Protein AF-A0A5N7MT71-F1 (afdb_monomer_lite)

Secondary structure (DSSP, 8-state):
---SPPBPGGGS--SS--EEEEE--SSS--S-SEEEEEEEEETTTTEEEEEE--SSS-EEE-GGGEEEEEEPPPPPP-

Foldseek 3Di:
DPPDDFAQPVPDDQPFAKWWFQFDDPPDDPPDSIFIWGWDADPVVRDIWTFTDDPPDTDTHDSVRTPGIGGDDDDPDD

Sequence (78 aa):
MTTGRWLDVSATPRDGSPILLWIQDDEAPPDFPVTVGFWETDTIFEVGFWRVFSAGSPSTYFDQHVRGWRPLPRVPNA

Radius of gyration: 12.99 Å; chains: 1; bounding box: 41×28×34 Å

pLDDT: mean 82.88, std 13.84, range [41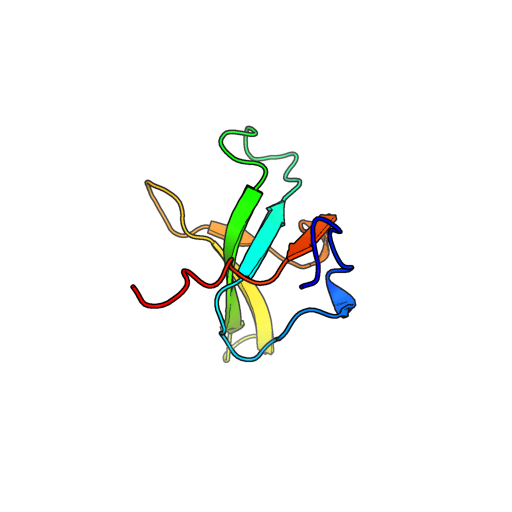.03, 95.94]

Organism: NCBI:txid2108360

Structure (mmCIF, N/CA/C/O backbone):
data_AF-A0A5N7MT71-F1
#
_entry.id   AF-A0A5N7MT71-F1
#
loop_
_atom_site.group_PDB
_atom_site.id
_atom_site.type_symbol
_atom_site.label_atom_id
_atom_site.label_alt_id
_atom_site.label_comp_id
_atom_site.label_asym_id
_atom_site.label_entity_id
_atom_site.label_seq_id
_atom_site.pdbx_PDB_ins_code
_atom_site.Cartn_x
_atom_site.Cartn_y
_atom_site.Cartn_z
_atom_site.occupancy
_atom_site.B_iso_or_equiv
_atom_site.auth_seq_id
_atom_site.auth_comp_id
_atom_site.auth_asym_id
_atom_site.auth_atom_id
_atom_site.pdbx_PDB_model_num
ATOM 1 N N . MET A 1 1 ? -17.342 -7.948 11.403 1.00 41.03 1 MET A N 1
ATOM 2 C CA . MET A 1 1 ? -16.672 -6.646 11.606 1.00 41.03 1 MET A CA 1
ATOM 3 C C . MET A 1 1 ? -15.241 -6.934 12.026 1.00 41.03 1 MET A C 1
ATOM 5 O O . MET A 1 1 ? -15.035 -7.386 13.141 1.00 41.03 1 MET A O 1
ATOM 9 N N . THR A 1 2 ? -14.264 -6.792 11.131 1.00 48.12 2 THR A N 1
ATOM 10 C CA . THR A 1 2 ? -12.853 -7.085 11.443 1.00 48.12 2 THR A CA 1
ATOM 11 C C . THR A 1 2 ? -12.248 -5.859 12.120 1.00 48.12 2 THR A C 1
ATOM 13 O O . THR A 1 2 ? -11.640 -5.000 11.485 1.00 48.12 2 THR A O 1
ATOM 16 N N . THR A 1 3 ? -12.524 -5.699 13.410 1.00 52.22 3 THR A N 1
ATOM 17 C CA . THR A 1 3 ? -12.023 -4.582 14.210 1.00 52.22 3 THR A CA 1
ATOM 18 C C . THR A 1 3 ? -10.524 -4.745 14.468 1.00 52.22 3 THR A C 1
ATOM 20 O O . THR A 1 3 ? -10.106 -5.609 15.230 1.00 52.22 3 THR A O 1
ATOM 23 N N . GLY A 1 4 ? -9.714 -3.889 13.840 1.00 64.56 4 GLY A N 1
ATOM 24 C CA . GLY A 1 4 ? -8.457 -3.395 14.417 1.00 64.56 4 GLY A CA 1
ATOM 25 C C . GLY A 1 4 ? -7.139 -4.076 14.036 1.00 64.56 4 GLY A C 1
ATOM 26 O O . GLY A 1 4 ? -6.099 -3.475 14.285 1.00 64.56 4 GLY A O 1
ATOM 27 N N . ARG A 1 5 ? -7.124 -5.265 13.422 1.00 83.12 5 ARG A N 1
ATOM 28 C CA . ARG A 1 5 ? -5.856 -5.941 13.086 1.00 83.12 5 ARG A CA 1
ATOM 29 C C . ARG A 1 5 ? -5.317 -5.493 11.722 1.00 83.12 5 ARG A C 1
ATOM 31 O O . ARG A 1 5 ? -6.026 -5.586 10.724 1.00 83.12 5 ARG A O 1
ATOM 38 N N . TRP A 1 6 ? -4.065 -5.038 11.695 1.00 89.00 6 TRP A N 1
ATOM 39 C CA . TRP A 1 6 ? -3.283 -4.887 10.465 1.00 89.00 6 TRP A CA 1
ATOM 40 C C . TRP A 1 6 ? -2.973 -6.266 9.877 1.00 89.00 6 TRP A C 1
ATOM 42 O O . TRP A 1 6 ? -2.561 -7.175 10.601 1.00 89.00 6 TRP A O 1
ATOM 52 N N . LEU A 1 7 ? -3.227 -6.425 8.584 1.00 92.06 7 LEU A N 1
ATOM 53 C CA . LEU A 1 7 ? -3.006 -7.656 7.833 1.00 92.06 7 LEU A CA 1
ATOM 54 C C . LEU A 1 7 ? -1.670 -7.589 7.089 1.00 92.06 7 LEU A C 1
ATOM 56 O O . LEU A 1 7 ? -1.181 -6.502 6.786 1.00 92.06 7 LEU A O 1
ATOM 60 N N . ASP A 1 8 ? -1.101 -8.754 6.786 1.00 92.38 8 ASP A N 1
ATOM 61 C CA . ASP A 1 8 ? 0.130 -8.866 6.003 1.00 92.38 8 ASP A CA 1
ATOM 62 C C . ASP A 1 8 ? -0.092 -8.368 4.566 1.00 92.38 8 ASP A C 1
ATOM 64 O O . ASP A 1 8 ? -1.138 -8.643 3.965 1.00 92.38 8 ASP A O 1
ATOM 68 N N . VAL A 1 9 ? 0.879 -7.630 4.016 1.00 92.06 9 VAL A N 1
ATOM 69 C CA . VAL A 1 9 ? 0.781 -7.049 2.669 1.00 92.06 9 VAL A CA 1
ATOM 70 C C . VAL A 1 9 ? 0.623 -8.121 1.584 1.00 92.06 9 VAL A C 1
ATOM 72 O O . VAL A 1 9 ? -0.049 -7.879 0.585 1.00 92.06 9 VAL A O 1
ATOM 75 N N . SER A 1 10 ? 1.123 -9.342 1.797 1.00 91.50 10 SER A N 1
ATOM 76 C CA . SER A 1 10 ? 0.940 -10.471 0.869 1.00 91.50 10 SER A CA 1
ATOM 77 C C . SER A 1 10 ? -0.531 -10.842 0.630 1.00 91.50 10 SER A C 1
ATOM 79 O O . SER A 1 10 ? -0.862 -11.385 -0.420 1.00 91.50 10 SER A O 1
ATOM 81 N N . ALA A 1 11 ? -1.426 -10.512 1.567 1.00 91.50 11 ALA A N 1
ATOM 82 C CA . ALA A 1 11 ? -2.861 -10.785 1.474 1.00 91.50 11 ALA A CA 1
ATOM 83 C C . ALA A 1 11 ? -3.685 -9.602 0.929 1.00 91.50 11 ALA A C 1
ATOM 85 O O . ALA A 1 11 ? -4.916 -9.648 0.955 1.00 91.50 11 ALA A O 1
ATOM 86 N N . THR A 1 12 ? -3.038 -8.517 0.502 1.00 92.25 12 THR A N 1
ATOM 87 C CA . THR A 1 12 ? -3.734 -7.335 -0.028 1.00 92.25 12 THR A CA 1
ATOM 88 C C . THR A 1 12 ? -4.419 -7.605 -1.368 1.00 92.25 12 THR A C 1
ATOM 90 O O . THR A 1 12 ? -3.891 -8.349 -2.200 1.00 92.25 12 THR A O 1
ATOM 93 N N . PRO A 1 13 ? -5.562 -6.948 -1.635 1.00 92.62 13 PRO A N 1
ATOM 94 C CA . PRO A 1 13 ? -6.134 -6.925 -2.972 1.00 92.62 13 PRO A CA 1
ATOM 95 C C . PRO A 1 13 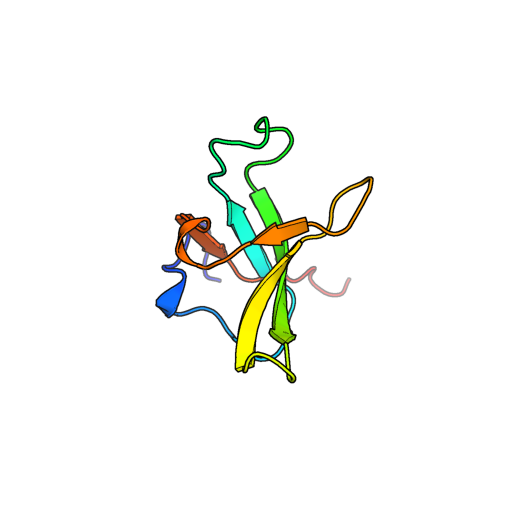? -5.230 -6.125 -3.925 1.00 92.62 13 PRO A C 1
ATOM 97 O O . PRO A 1 13 ? -4.786 -5.024 -3.603 1.00 92.62 13 PRO A O 1
ATOM 100 N N . ARG A 1 14 ? -4.967 -6.686 -5.110 1.00 94.19 14 ARG A N 1
ATOM 101 C CA . ARG A 1 14 ? -4.161 -6.079 -6.192 1.00 94.19 14 ARG A CA 1
ATOM 102 C C . ARG A 1 14 ? -5.027 -5.634 -7.373 1.00 94.19 14 ARG A C 1
ATOM 104 O O . ARG A 1 14 ? -4.591 -5.638 -8.516 1.00 94.19 14 ARG A O 1
ATOM 111 N N . ASP A 1 15 ? -6.280 -5.297 -7.087 1.00 93.81 15 ASP A N 1
ATOM 112 C CA . ASP A 1 15 ? -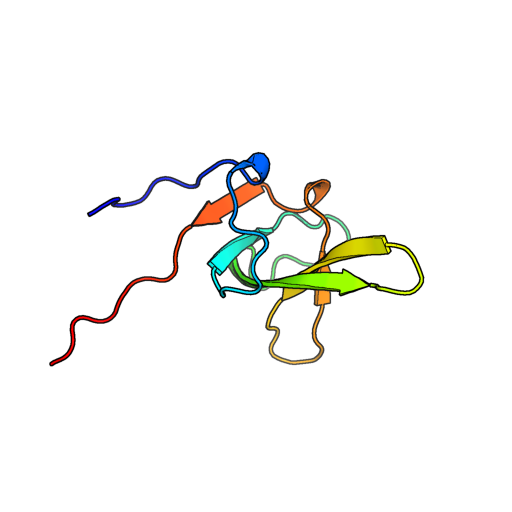7.332 -4.995 -8.063 1.00 93.81 15 ASP A CA 1
ATOM 113 C C . ASP A 1 15 ? -7.581 -3.485 -8.245 1.00 93.81 15 ASP A C 1
ATOM 115 O O . ASP A 1 15 ? -8.559 -3.086 -8.872 1.00 93.81 15 ASP A O 1
ATOM 119 N N . GLY A 1 16 ? -6.713 -2.638 -7.681 1.00 92.25 16 GLY A N 1
ATOM 120 C CA . GLY A 1 16 ? -6.864 -1.181 -7.696 1.00 92.25 16 GLY A CA 1
ATOM 121 C C . GLY A 1 16 ? -7.839 -0.634 -6.646 1.00 92.25 16 GLY A C 1
ATOM 122 O O . GLY A 1 16 ? -8.031 0.580 -6.573 1.00 92.25 16 GLY A O 1
ATOM 123 N N . SER A 1 17 ? -8.434 -1.483 -5.800 1.00 92.88 17 SER A N 1
ATOM 124 C CA . SER A 1 17 ? -9.282 -1.022 -4.697 1.00 92.88 17 SER A CA 1
ATOM 125 C C . SER A 1 17 ? -8.471 -0.228 -3.666 1.00 92.88 17 SER A C 1
ATOM 127 O O . SER A 1 17 ? -7.391 -0.670 -3.261 1.00 92.88 17 SER A O 1
ATOM 129 N N . PRO A 1 18 ? -8.985 0.915 -3.174 1.00 92.88 18 PRO A N 1
ATOM 130 C CA . PRO A 1 18 ? -8.277 1.702 -2.178 1.00 92.88 18 PRO A CA 1
ATOM 131 C C . PRO A 1 18 ? -8.325 1.036 -0.796 1.00 92.88 18 PRO A C 1
ATOM 133 O O . PRO A 1 18 ? -9.371 0.561 -0.337 1.00 92.88 18 PRO A O 1
ATOM 136 N N . ILE A 1 19 ? -7.184 1.037 -0.110 1.00 93.00 19 ILE A N 1
ATOM 137 C CA . ILE A 1 19 ? -6.989 0.448 1.218 1.00 93.00 19 ILE A CA 1
ATOM 138 C C . ILE A 1 19 ? -6.179 1.382 2.119 1.00 93.00 19 ILE A C 1
ATOM 140 O O . ILE A 1 19 ? -5.523 2.309 1.649 1.00 93.00 19 ILE A O 1
ATOM 144 N N . LEU A 1 20 ? -6.216 1.129 3.427 1.00 92.31 20 LEU A N 1
ATOM 145 C CA . LEU A 1 20 ? -5.289 1.745 4.372 1.00 92.31 20 LEU A CA 1
ATOM 146 C C . LEU A 1 20 ? -3.980 0.960 4.373 1.00 92.31 20 LEU A C 1
ATOM 148 O O . LEU A 1 20 ? -3.994 -0.259 4.550 1.00 92.31 20 LEU A O 1
ATOM 152 N N . LEU A 1 21 ? -2.868 1.668 4.249 1.00 91.75 21 LEU A N 1
ATOM 153 C CA . LEU A 1 21 ? -1.514 1.138 4.309 1.00 91.75 21 LEU A CA 1
ATOM 154 C C . LEU A 1 21 ? -0.800 1.722 5.522 1.00 91.75 21 LEU A C 1
ATOM 156 O O . LEU A 1 21 ? -0.887 2.924 5.768 1.00 91.75 21 LEU A O 1
ATOM 160 N N . TRP A 1 22 ? -0.086 0.871 6.254 1.00 90.44 22 TRP A N 1
ATOM 161 C CA . TRP A 1 22 ? 0.930 1.294 7.206 1.00 90.44 22 TRP A CA 1
ATOM 162 C C . TRP A 1 22 ? 2.292 1.235 6.517 1.00 90.44 22 TRP A C 1
ATOM 164 O O . TRP A 1 22 ? 2.809 0.149 6.252 1.00 90.44 22 TRP A O 1
ATOM 174 N N . ILE A 1 23 ? 2.848 2.402 6.215 1.00 87.69 23 ILE A N 1
ATOM 175 C CA . ILE A 1 23 ? 4.133 2.576 5.548 1.00 87.69 23 ILE A CA 1
ATOM 176 C C . ILE A 1 23 ? 5.231 2.787 6.590 1.00 87.69 23 ILE A C 1
ATOM 178 O O . ILE A 1 23 ? 5.066 3.548 7.547 1.00 87.69 23 ILE A O 1
ATOM 182 N N . GLN A 1 24 ? 6.355 2.109 6.386 1.00 83.31 24 GLN A N 1
ATOM 183 C CA . GLN A 1 24 ? 7.633 2.490 6.962 1.00 83.31 24 GLN A CA 1
ATOM 184 C C . GLN A 1 24 ? 8.565 2.848 5.810 1.00 83.31 24 GLN A C 1
ATOM 186 O O . GLN A 1 24 ? 8.939 1.985 5.018 1.00 83.31 24 GLN A O 1
ATOM 191 N N . ASP A 1 25 ? 8.922 4.122 5.750 1.00 73.38 25 ASP A N 1
ATOM 192 C CA . ASP A 1 25 ? 9.929 4.654 4.847 1.00 73.38 25 ASP A CA 1
ATOM 193 C C . ASP A 1 25 ? 10.999 5.328 5.709 1.00 73.38 25 ASP A C 1
ATOM 195 O O . ASP A 1 25 ? 10.674 6.159 6.556 1.00 73.38 25 ASP A O 1
ATOM 199 N N . ASP A 1 26 ? 12.249 4.901 5.549 1.00 66.81 26 ASP A N 1
ATOM 200 C CA . ASP A 1 26 ? 13.383 5.455 6.291 1.00 66.81 26 ASP A CA 1
ATOM 201 C C . ASP A 1 26 ? 13.925 6.737 5.612 1.00 66.81 26 ASP A C 1
ATOM 203 O O . ASP A 1 26 ? 14.646 7.508 6.249 1.00 66.81 26 ASP A O 1
ATOM 207 N N . GLU A 1 27 ? 13.572 6.988 4.342 1.00 65.94 27 GLU A N 1
ATOM 208 C CA . GLU A 1 27 ? 13.997 8.157 3.555 1.00 65.94 27 GLU A CA 1
ATOM 209 C C . GLU A 1 27 ? 12.985 9.317 3.610 1.00 65.94 27 GLU A C 1
ATOM 211 O O . GLU A 1 27 ? 13.370 10.479 3.445 1.00 65.94 27 GLU A O 1
ATOM 216 N N . ALA A 1 28 ? 11.707 9.035 3.888 1.00 60.97 28 ALA A N 1
ATOM 217 C CA . ALA A 1 28 ? 10.664 10.044 4.064 1.00 60.97 28 ALA A CA 1
ATOM 218 C C . ALA A 1 28 ? 10.334 10.258 5.559 1.00 60.97 28 ALA A C 1
ATOM 220 O O . ALA A 1 28 ? 10.013 9.295 6.260 1.00 60.97 28 ALA A O 1
ATOM 221 N N . PRO A 1 29 ? 10.364 11.504 6.082 1.00 54.72 29 PRO A N 1
ATOM 222 C CA . PRO A 1 29 ? 9.932 11.783 7.449 1.00 54.72 29 PRO A CA 1
ATOM 223 C C . PRO A 1 29 ? 8.497 11.270 7.690 1.00 54.72 29 PRO A C 1
ATOM 225 O O . PRO A 1 29 ? 7.671 11.321 6.774 1.00 54.72 29 PRO A O 1
ATOM 228 N N . PRO A 1 30 ? 8.161 10.795 8.905 1.00 53.09 30 PRO A N 1
ATOM 229 C CA . PRO A 1 30 ? 6.897 10.126 9.193 1.00 53.09 30 PRO A CA 1
ATOM 230 C C . PRO A 1 30 ? 5.759 11.141 9.344 1.00 53.09 30 PRO A C 1
ATOM 232 O O . PRO A 1 30 ? 5.179 11.268 10.420 1.00 53.09 30 PRO A O 1
ATOM 235 N N . ASP A 1 31 ? 5.426 11.877 8.286 1.00 56.44 31 ASP A N 1
ATOM 236 C CA . ASP A 1 31 ? 4.291 12.798 8.336 1.00 56.44 31 ASP A CA 1
ATOM 237 C C . ASP A 1 31 ? 2.985 12.007 8.507 1.00 56.44 31 ASP A C 1
ATOM 239 O O . ASP A 1 31 ? 2.119 12.406 9.283 1.00 56.44 31 ASP A O 1
ATOM 243 N N . PHE A 1 32 ? 2.874 10.826 7.878 1.00 61.62 32 PHE A N 1
ATOM 244 C CA . PHE A 1 32 ? 1.742 9.912 8.062 1.00 61.62 32 PHE A CA 1
ATOM 245 C C . PHE A 1 32 ? 2.160 8.444 7.858 1.00 61.62 32 PHE A C 1
ATOM 247 O O . PHE A 1 32 ? 2.119 7.955 6.729 1.00 61.62 32 PHE A O 1
ATOM 254 N N . PRO A 1 33 ? 2.501 7.679 8.917 1.00 71.69 33 PRO A N 1
ATOM 255 C CA . PRO A 1 33 ? 2.792 6.252 8.766 1.00 71.69 33 PRO A CA 1
ATOM 256 C C . PRO A 1 33 ? 1.562 5.466 8.296 1.00 71.69 33 PRO A C 1
ATOM 258 O O . PRO A 1 33 ? 1.705 4.363 7.795 1.00 71.69 33 PRO A O 1
ATOM 261 N N . VAL A 1 34 ? 0.348 6.010 8.437 1.00 85.38 34 VAL A N 1
ATOM 262 C CA . VAL A 1 34 ? -0.888 5.403 7.937 1.00 85.38 34 VAL A CA 1
ATOM 263 C C . VAL A 1 34 ? -1.524 6.304 6.891 1.00 85.38 34 VAL A C 1
ATOM 265 O O . VAL A 1 34 ? -1.832 7.459 7.175 1.00 85.38 34 VAL A O 1
ATOM 268 N N . THR A 1 35 ? -1.772 5.760 5.705 1.00 88.50 35 THR A N 1
ATOM 269 C CA . THR A 1 35 ? -2.304 6.508 4.561 1.00 88.50 35 THR A CA 1
ATOM 270 C C . THR A 1 35 ? -3.212 5.639 3.690 1.00 88.50 35 THR A C 1
ATOM 272 O O . THR A 1 35 ? -3.281 4.423 3.872 1.00 88.50 35 THR A O 1
ATOM 275 N N . VAL A 1 36 ? -3.940 6.256 2.759 1.00 90.56 36 VAL A N 1
ATOM 276 C CA . VAL A 1 36 ? -4.722 5.542 1.745 1.00 90.56 36 VAL A CA 1
ATOM 277 C C . VAL A 1 36 ? -3.851 5.329 0.515 1.00 90.56 36 VAL A C 1
ATOM 279 O O . VAL A 1 36 ? -3.210 6.262 0.029 1.00 90.56 36 VAL A O 1
ATOM 282 N N . GLY A 1 37 ? -3.865 4.115 -0.020 1.00 92.44 37 GLY A N 1
ATOM 283 C CA . GLY A 1 37 ? -3.239 3.812 -1.298 1.00 92.44 37 GLY A CA 1
ATOM 284 C C . GLY A 1 37 ? -4.020 2.775 -2.085 1.00 92.44 37 GLY A C 1
ATOM 285 O O . GLY A 1 37 ? -4.949 2.148 -1.571 1.00 92.44 37 GLY A O 1
ATOM 286 N N . PHE A 1 38 ? -3.641 2.617 -3.344 1.00 94.56 38 PHE A N 1
ATOM 287 C CA . PHE A 1 38 ? -4.199 1.621 -4.246 1.00 94.56 38 PHE A CA 1
ATOM 288 C C . PHE A 1 38 ? -3.090 1.006 -5.098 1.00 94.56 38 PHE A C 1
ATOM 290 O O . PHE A 1 38 ? -2.031 1.606 -5.291 1.00 94.56 38 PHE A O 1
ATOM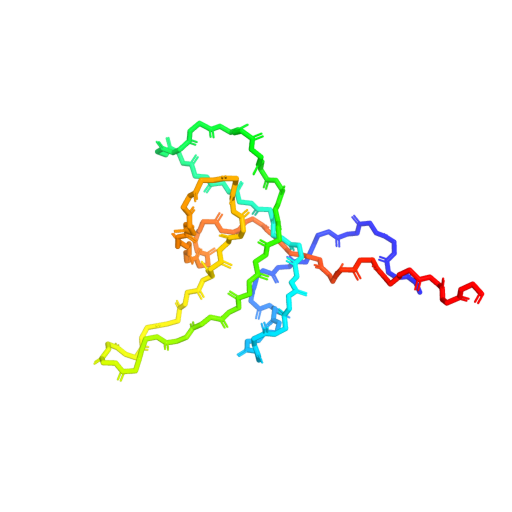 297 N N . TRP A 1 39 ? -3.316 -0.225 -5.546 1.00 95.94 39 TRP A N 1
ATOM 298 C CA . TRP A 1 39 ? -2.348 -0.954 -6.355 1.00 95.94 39 TRP A CA 1
ATOM 299 C C . TRP A 1 39 ? -2.410 -0.497 -7.812 1.00 95.94 39 TRP A C 1
ATOM 301 O O . TRP A 1 39 ? -3.485 -0.481 -8.411 1.00 95.94 39 TRP A O 1
ATOM 311 N N . GLU A 1 40 ? -1.256 -0.175 -8.382 1.00 95.50 40 GLU A N 1
ATOM 312 C CA . GLU A 1 40 ? -1.059 0.049 -9.811 1.00 95.50 40 GLU A CA 1
ATOM 313 C C . GLU A 1 40 ? -0.003 -0.929 -10.341 1.00 95.50 40 GLU A C 1
ATOM 315 O O . GLU A 1 40 ? 0.783 -1.516 -9.596 1.00 95.50 40 GLU A O 1
ATOM 320 N N . THR A 1 41 ? -0.001 -1.142 -11.653 1.00 95.38 41 THR A N 1
ATOM 321 C CA . THR A 1 41 ? 1.030 -1.921 -12.342 1.00 95.38 41 THR A CA 1
ATOM 322 C C . THR A 1 41 ? 1.543 -1.102 -13.509 1.00 95.38 41 THR A C 1
ATOM 324 O O . THR A 1 41 ? 0.768 -0.685 -14.371 1.00 95.38 41 THR A O 1
ATOM 327 N N . ASP A 1 42 ? 2.850 -0.867 -13.523 1.00 91.50 42 ASP A N 1
ATOM 328 C CA . ASP A 1 42 ? 3.523 -0.308 -14.681 1.00 91.50 42 ASP A CA 1
ATOM 329 C C . ASP A 1 42 ? 3.527 -1.363 -15.791 1.00 91.50 42 ASP A C 1
ATOM 331 O O . ASP A 1 42 ? 4.063 -2.456 -15.623 1.00 91.50 42 ASP A O 1
ATOM 335 N N . THR A 1 43 ? 2.904 -1.053 -16.925 1.00 90.88 43 THR A N 1
ATOM 336 C CA . THR A 1 43 ? 2.787 -1.995 -18.051 1.00 90.88 43 THR A CA 1
ATOM 337 C C . THR A 1 43 ? 4.060 -2.111 -18.887 1.00 90.88 43 THR A C 1
ATOM 339 O O . THR A 1 43 ? 4.204 -3.073 -19.633 1.00 90.88 43 THR A O 1
ATOM 342 N N . ILE A 1 44 ? 4.981 -1.152 -18.774 1.00 92.00 44 ILE A N 1
ATOM 343 C CA . ILE A 1 44 ? 6.256 -1.138 -19.497 1.00 92.00 44 ILE A CA 1
ATOM 344 C C . ILE A 1 44 ? 7.267 -2.027 -18.774 1.00 92.00 44 ILE A C 1
ATOM 346 O O . ILE A 1 44 ? 8.002 -2.774 -19.417 1.00 92.00 44 ILE A O 1
ATOM 350 N N . PHE A 1 45 ? 7.300 -1.948 -17.443 1.00 89.81 45 PHE A N 1
ATOM 351 C CA . PHE A 1 45 ? 8.249 -2.697 -16.618 1.00 89.81 45 PHE A CA 1
ATOM 352 C C . PHE A 1 45 ? 7.639 -3.937 -15.951 1.00 89.81 45 PHE A C 1
ATOM 354 O O . PHE A 1 45 ? 8.369 -4.695 -15.319 1.00 89.81 45 PHE A O 1
ATOM 361 N N . GLU A 1 46 ? 6.324 -4.139 -16.075 1.00 90.19 46 GLU A N 1
ATOM 362 C CA . GLU A 1 46 ? 5.551 -5.195 -15.398 1.00 90.19 46 GLU A CA 1
ATOM 363 C C . GLU A 1 46 ? 5.745 -5.199 -13.869 1.00 90.19 46 GLU A C 1
ATOM 365 O O . GLU A 1 46 ? 5.632 -6.226 -13.198 1.00 90.19 46 GLU A O 1
ATOM 370 N N . VAL A 1 47 ? 6.026 -4.024 -13.297 1.00 92.00 47 VAL A N 1
ATOM 371 C CA . VAL A 1 47 ? 6.249 -3.850 -11.860 1.00 92.00 47 VAL A CA 1
ATOM 372 C C . VAL A 1 47 ? 4.996 -3.284 -11.211 1.00 92.00 47 VAL A C 1
ATOM 374 O O . VAL A 1 47 ? 4.472 -2.247 -11.617 1.00 92.00 47 VAL A O 1
ATOM 377 N N . 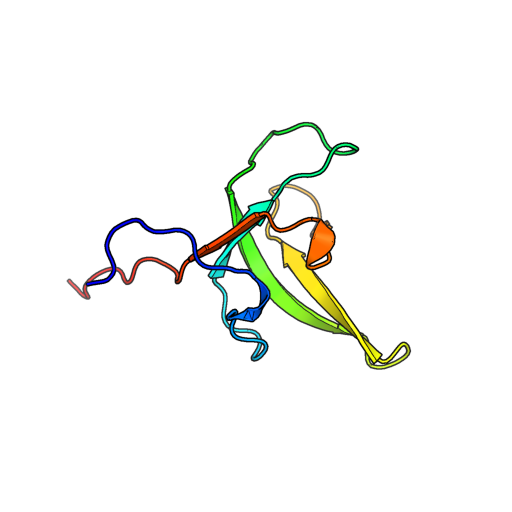GLY A 1 48 ? 4.536 -3.953 -10.159 1.00 93.38 48 GLY A N 1
ATOM 378 C CA . GLY A 1 48 ? 3.433 -3.482 -9.339 1.00 93.38 48 GLY A CA 1
ATOM 379 C C . GLY A 1 48 ? 3.892 -2.628 -8.160 1.00 93.38 48 GLY A C 1
ATOM 380 O O . GLY A 1 48 ? 4.916 -2.911 -7.534 1.00 93.38 48 GLY A O 1
ATOM 381 N N . PHE A 1 49 ? 3.126 -1.587 -7.851 1.00 94.56 49 PHE A N 1
ATOM 382 C CA . PHE A 1 49 ? 3.421 -0.671 -6.759 1.00 94.56 49 PHE A CA 1
ATOM 383 C C . PHE A 1 49 ? 2.152 -0.081 -6.142 1.00 94.56 49 PHE A C 1
ATOM 385 O O . PHE A 1 49 ? 1.079 -0.038 -6.739 1.00 94.56 49 PHE A O 1
ATOM 392 N N . TRP A 1 50 ? 2.288 0.400 -4.914 1.00 93.69 50 TRP A N 1
ATOM 393 C CA . TRP A 1 50 ? 1.282 1.171 -4.207 1.00 93.69 50 TRP A CA 1
ATOM 394 C C . TRP A 1 50 ? 1.416 2.640 -4.555 1.00 93.69 50 TRP A C 1
ATOM 396 O O . TRP A 1 50 ? 2.431 3.268 -4.248 1.00 93.69 50 TRP A O 1
ATOM 406 N N . ARG A 1 51 ? 0.363 3.207 -5.133 1.00 92.94 51 ARG A N 1
ATOM 407 C CA . ARG A 1 51 ? 0.224 4.651 -5.266 1.00 92.94 51 ARG A CA 1
ATOM 408 C C . ARG A 1 51 ? -0.524 5.189 -4.057 1.00 92.94 51 ARG A C 1
ATOM 410 O O . ARG A 1 51 ? -1.646 4.773 -3.772 1.00 92.94 51 ARG A O 1
ATOM 417 N N . VAL A 1 52 ? 0.114 6.097 -3.331 1.00 89.31 52 VAL A N 1
ATOM 418 C CA . VAL A 1 52 ? -0.393 6.648 -2.072 1.00 89.31 52 VAL A CA 1
ATOM 419 C C . VAL A 1 52 ? -0.900 8.073 -2.267 1.00 89.31 52 VAL A C 1
ATOM 421 O O . VAL A 1 52 ? -0.264 8.890 -2.936 1.00 89.31 52 VAL A O 1
ATOM 424 N N . PHE A 1 53 ? -2.033 8.384 -1.634 1.00 79.88 53 PHE A N 1
ATOM 425 C CA . PHE A 1 53 ? -2.545 9.746 -1.541 1.00 79.88 53 PHE A CA 1
ATOM 426 C C . PHE A 1 53 ? -1.716 10.543 -0.527 1.00 79.88 53 PHE A C 1
ATOM 428 O O . PHE A 1 53 ? -1.674 10.209 0.657 1.00 79.88 53 PHE A O 1
ATOM 435 N N . SER A 1 54 ? -1.072 11.614 -0.985 1.00 71.31 54 SER A N 1
ATOM 436 C CA . SER A 1 54 ? -0.405 12.596 -0.127 1.00 71.31 54 SER A CA 1
ATOM 437 C C . SER A 1 54 ? -0.916 13.999 -0.465 1.00 71.31 54 SER A C 1
ATOM 439 O O . SER A 1 54 ? -1.448 14.225 -1.552 1.00 71.31 54 SER A O 1
ATOM 441 N N . ALA A 1 55 ? -0.768 14.947 0.463 1.00 64.62 55 ALA A N 1
ATOM 442 C CA . ALA A 1 55 ? -1.234 16.323 0.279 1.00 64.62 55 ALA A CA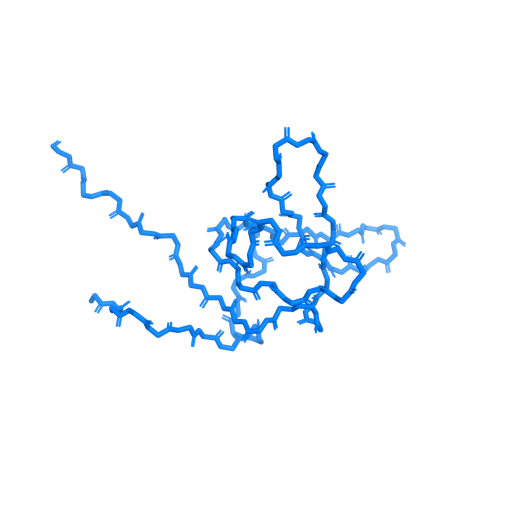 1
ATOM 443 C C . ALA A 1 55 ? -0.489 17.095 -0.833 1.00 64.62 55 ALA A C 1
ATOM 445 O O . ALA A 1 55 ? -0.944 18.165 -1.229 1.00 64.62 55 ALA A O 1
ATOM 446 N N . GLY A 1 56 ? 0.644 16.576 -1.321 1.00 69.50 56 GLY A N 1
ATOM 447 C CA . GLY A 1 56 ? 1.455 17.208 -2.363 1.00 69.50 56 GLY A CA 1
ATOM 448 C C . GLY A 1 56 ? 1.425 16.426 -3.672 1.00 69.50 56 GLY A C 1
ATOM 449 O O . GLY A 1 56 ? 0.633 16.715 -4.566 1.00 69.50 56 GLY A O 1
ATOM 450 N N . SER A 1 57 ? 2.304 15.432 -3.774 1.00 70.31 57 SER A N 1
ATOM 451 C CA . SER A 1 57 ? 2.466 14.593 -4.964 1.00 70.31 57 SER A CA 1
ATOM 452 C C . SER A 1 57 ? 2.157 13.134 -4.635 1.00 70.31 57 SER A C 1
ATOM 454 O O . SER A 1 57 ? 2.464 12.687 -3.528 1.00 70.31 57 SER A O 1
ATOM 456 N N . PRO A 1 58 ? 1.573 12.362 -5.564 1.00 75.56 58 PRO A N 1
ATOM 457 C CA . PRO A 1 58 ? 1.413 10.930 -5.362 1.00 75.56 58 PRO A CA 1
ATOM 458 C C . PRO A 1 58 ? 2.788 10.286 -5.155 1.00 75.56 58 PRO A C 1
ATOM 460 O O . PRO A 1 58 ? 3.687 10.462 -5.976 1.00 75.56 58 PRO A O 1
ATOM 463 N N . SER A 1 59 ? 2.931 9.557 -4.051 1.00 85.62 59 SER A N 1
ATOM 464 C CA . SER A 1 59 ? 4.141 8.799 -3.730 1.00 85.62 59 SER A CA 1
ATOM 465 C C . SER A 1 59 ? 3.956 7.339 -4.123 1.00 85.62 59 SER A C 1
ATOM 467 O O . SER A 1 59 ? 2.849 6.799 -4.030 1.00 85.62 59 SER A O 1
ATOM 469 N N . THR A 1 60 ? 5.051 6.707 -4.531 1.00 89.56 60 THR A N 1
ATOM 470 C CA . THR A 1 60 ? 5.083 5.305 -4.947 1.00 89.56 60 THR A CA 1
ATOM 471 C C . THR A 1 60 ? 5.809 4.467 -3.905 1.00 89.56 60 THR A C 1
ATOM 473 O O . THR A 1 60 ? 6.932 4.790 -3.530 1.00 89.56 60 THR A O 1
ATOM 476 N N . TYR A 1 61 ? 5.191 3.369 -3.472 1.00 90.38 61 TYR A N 1
ATOM 477 C CA . TYR A 1 61 ? 5.763 2.436 -2.503 1.00 90.38 61 TYR A CA 1
ATOM 478 C C . TYR A 1 61 ? 5.663 0.991 -2.989 1.00 90.38 61 TYR A C 1
ATOM 480 O O . TYR A 1 61 ? 4.713 0.614 -3.665 1.00 90.38 61 TYR A O 1
ATOM 488 N N . PHE A 1 62 ? 6.616 0.152 -2.599 1.00 91.81 62 PHE A N 1
ATOM 489 C CA . PHE A 1 62 ? 6.587 -1.287 -2.852 1.00 91.81 62 PHE A CA 1
ATOM 490 C C . PHE A 1 62 ? 6.228 -2.035 -1.571 1.00 91.81 62 PHE A C 1
ATOM 492 O O . PHE A 1 62 ? 6.270 -1.466 -0.482 1.00 91.81 62 PHE A O 1
ATOM 499 N N . ASP A 1 63 ? 5.908 -3.323 -1.683 1.00 93.06 63 ASP A N 1
ATOM 500 C CA . ASP A 1 63 ? 5.510 -4.152 -0.537 1.00 93.06 63 ASP A CA 1
ATOM 501 C C . ASP A 1 63 ? 6.518 -4.130 0.615 1.00 93.06 63 ASP A C 1
ATOM 503 O O . ASP A 1 63 ? 6.122 -4.135 1.775 1.00 93.06 63 ASP A O 1
ATOM 507 N N . GLN A 1 64 ? 7.814 -4.032 0.311 1.00 90.88 64 GLN A N 1
ATOM 508 C CA . GLN A 1 64 ? 8.876 -3.941 1.316 1.00 90.88 64 GLN A CA 1
ATOM 509 C C . GLN A 1 64 ? 8.773 -2.693 2.215 1.00 90.88 64 GLN A C 1
ATOM 511 O O . GLN A 1 64 ? 9.270 -2.710 3.338 1.00 90.88 64 GLN A O 1
ATOM 516 N N . HIS A 1 65 ? 8.109 -1.633 1.740 1.00 89.88 65 HIS A N 1
ATOM 517 C CA . HIS A 1 65 ? 7.843 -0.412 2.505 1.00 89.88 65 HIS A CA 1
ATOM 518 C C . HIS A 1 65 ? 6.545 -0.518 3.327 1.00 89.88 65 HIS A C 1
ATOM 520 O O . HIS A 1 65 ? 6.256 0.349 4.149 1.00 89.88 65 HIS A O 1
ATOM 526 N N . VAL A 1 66 ? 5.734 -1.563 3.127 1.00 90.69 66 VAL A N 1
ATOM 527 C CA . VAL A 1 66 ? 4.432 -1.738 3.781 1.00 90.69 66 VAL A CA 1
ATOM 528 C C . VAL A 1 66 ? 4.564 -2.707 4.955 1.00 90.69 66 VAL A C 1
ATOM 530 O O . VAL A 1 66 ? 4.863 -3.887 4.795 1.00 90.69 66 VAL A O 1
ATOM 533 N N . ARG A 1 67 ? 4.273 -2.228 6.166 1.00 90.50 67 ARG A N 1
ATOM 534 C CA . ARG A 1 67 ? 4.244 -3.051 7.389 1.00 90.50 67 ARG A CA 1
ATOM 535 C C . ARG A 1 67 ? 2.919 -3.764 7.606 1.00 90.50 67 ARG A C 1
ATOM 537 O O . ARG A 1 67 ? 2.866 -4.768 8.311 1.00 90.50 67 ARG A O 1
ATOM 544 N N . GLY A 1 68 ? 1.852 -3.257 7.004 1.00 92.25 68 GLY A N 1
ATOM 545 C CA . GLY A 1 68 ? 0.568 -3.933 6.983 1.00 92.25 68 GLY A CA 1
ATOM 546 C C . GLY A 1 68 ? -0.507 -3.110 6.299 1.00 92.25 68 GLY A C 1
ATOM 547 O O . GLY A 1 68 ? -0.310 -1.942 5.967 1.00 92.25 68 GLY A O 1
ATOM 548 N N . TRP A 1 69 ? -1.671 -3.722 6.114 1.00 93.62 69 TRP A N 1
ATOM 549 C CA . TRP A 1 69 ? -2.813 -3.071 5.484 1.00 93.62 69 TRP A CA 1
ATOM 550 C C . TRP A 1 69 ? -4.131 -3.347 6.201 1.00 93.62 69 TRP A C 1
ATOM 552 O O . TRP A 1 69 ? -4.251 -4.278 7.005 1.00 93.62 69 TRP A O 1
ATOM 562 N N . ARG A 1 70 ? -5.140 -2.531 5.892 1.00 93.00 70 ARG A N 1
ATOM 563 C CA . ARG A 1 70 ? -6.527 -2.720 6.324 1.00 93.00 70 ARG A CA 1
ATOM 564 C C . ARG A 1 70 ? -7.506 -2.275 5.237 1.00 93.00 70 ARG A C 1
ATOM 566 O O . ARG A 1 70 ? -7.217 -1.322 4.516 1.00 93.00 70 ARG A O 1
ATOM 573 N N . PRO A 1 71 ? -8.698 -2.889 5.150 1.00 91.88 71 PRO A N 1
ATOM 574 C CA . PRO A 1 71 ? -9.758 -2.348 4.312 1.00 91.88 71 PRO A CA 1
ATOM 575 C C . PRO A 1 71 ? -10.172 -0.961 4.816 1.00 91.88 71 PRO A C 1
ATOM 577 O O . PRO A 1 71 ? -10.137 -0.696 6.026 1.00 91.88 71 PRO A O 1
ATOM 580 N N . LEU A 1 72 ? -10.609 -0.096 3.898 1.00 88.81 72 LEU A N 1
ATOM 581 C CA . LEU A 1 72 ? -11.209 1.177 4.281 1.00 88.81 72 LEU A CA 1
ATOM 582 C C . LEU A 1 72 ? -12.437 0.940 5.176 1.00 88.81 72 LEU A C 1
ATOM 584 O O . LEU A 1 72 ? -13.244 0.043 4.893 1.00 88.81 72 LEU A O 1
ATOM 588 N N . PRO A 1 73 ? -12.609 1.725 6.254 1.00 83.75 73 PRO A N 1
ATOM 589 C CA . PRO A 1 73 ? -13.835 1.700 7.033 1.00 83.75 73 PRO A CA 1
ATOM 590 C C . PRO A 1 73 ? -15.019 2.004 6.117 1.00 83.75 73 PRO A C 1
ATOM 592 O O . PRO A 1 73 ? -15.058 3.040 5.457 1.00 83.75 73 PRO A O 1
ATOM 595 N N . ARG A 1 74 ? -15.998 1.099 6.072 1.00 79.56 74 ARG A N 1
ATOM 596 C CA . ARG A 1 74 ? -17.270 1.394 5.415 1.00 79.56 74 ARG A CA 1
ATOM 597 C C . ARG A 1 74 ? -18.013 2.382 6.302 1.00 79.56 74 ARG A C 1
ATOM 599 O O . ARG A 1 74 ? -18.294 2.055 7.454 1.00 79.56 74 ARG A O 1
ATOM 606 N N . VAL A 1 75 ? -18.322 3.565 5.783 1.00 75.19 75 VAL A N 1
ATOM 607 C CA . VAL A 1 75 ? -19.302 4.438 6.432 1.00 75.19 75 VAL A CA 1
ATOM 608 C C . VAL A 1 75 ? -20.654 3.734 6.277 1.00 75.19 75 VAL A C 1
ATOM 610 O O . VAL A 1 75 ? -21.010 3.390 5.148 1.00 75.19 75 VAL A O 1
ATOM 613 N N . PRO A 1 76 ? -21.380 3.419 7.365 1.00 64.88 76 PRO A N 1
ATOM 614 C CA . PRO A 1 76 ? -22.746 2.934 7.237 1.00 64.88 76 PRO A CA 1
ATOM 615 C C . PRO A 1 76 ? -23.541 3.992 6.470 1.00 64.88 76 PRO A C 1
ATOM 617 O O . PRO A 1 76 ? -23.482 5.163 6.840 1.00 64.88 76 PRO A O 1
ATOM 620 N N . ASN A 1 77 ? -24.235 3.605 5.396 1.00 63.91 77 ASN A N 1
ATOM 621 C CA . ASN A 1 77 ? -25.180 4.508 4.741 1.00 63.91 77 ASN A CA 1
ATOM 622 C C . ASN A 1 77 ? -26.170 4.994 5.811 1.00 63.91 77 ASN A C 1
ATOM 624 O O . ASN A 1 77 ? -26.792 4.162 6.474 1.00 63.91 77 ASN A O 1
ATOM 628 N N . ALA A 1 78 ? -26.219 6.311 6.015 1.00 53.97 78 ALA A N 1
ATOM 629 C CA . ALA A 1 78 ? -27.171 6.973 6.901 1.00 53.97 78 ALA A CA 1
ATOM 630 C C . ALA A 1 78 ? -28.590 6.908 6.326 1.00 53.97 78 ALA A C 1
ATOM 632 O O . ALA A 1 78 ? -28.716 6.946 5.079 1.00 53.97 78 ALA A O 1
#